Protein AF-A0A372JM91-F1 (afdb_monomer_lite)

Sequence (148 aa):
MPARRLVTALVRPPLRLDAGRVHGPGLPPPVVAAVDRLRAELAEAPFRAPTADRLGELGLTPPVLAVAERAGTILRLPGDIVLLPGADRAALRVLHDLPQPFTVGRAREALDAPRRVTIALLEHLHRQGRTERLPEGHRVPEDEQPGD

Foldseek 3Di:
DDDPDDPDDDDDDDQDDDPLDRDDPDQPPLLSQLLVVQCVVCVVQQQAFDDPVVSVVSSVDPVSVVSCVSSLQWDAFPPRGIGGRCVLVVLLVQQQPDPPFDALVVSCVSSVHDSVSSVRSQVVCVVVVQKDADPPRTIHGDDPPPDD

Radius of gyration: 17.21 Å; chains: 1; bounding box: 52×25×51 Å

Secondary structure (DSSP, 8-state):
-------SS---S--EEETTEEE-TT--HHHHHHHHHHHHHTSS-TT-PPPHHHHHHTT--HHHHHHHHHTTSSEEETTTEEE-TTHHHHHHHHHHTSPSSEEHHHHHHHTT--HHHHHHHHHHHHHTTSEEEPGGGEEEEPP-----

Organism: NCBI:txid2293572

pLDDT: mean 81.29, std 19.74, range [34.0, 95.94]

Structure (mmCIF, N/CA/C/O backbone):
data_AF-A0A372JM91-F1
#
_entry.id   AF-A0A372JM91-F1
#
loop_
_atom_site.group_PDB
_atom_site.id
_atom_site.type_symbol
_atom_site.label_atom_id
_atom_site.label_alt_id
_atom_site.label_comp_id
_atom_site.label_asym_id
_atom_site.label_entity_id
_atom_site.label_seq_id
_atom_site.pdbx_PDB_ins_code
_atom_site.Cartn_x
_atom_site.Cartn_y
_atom_site.Cartn_z
_atom_site.occupancy
_atom_site.B_iso_or_equiv
_atom_site.auth_seq_id
_atom_site.auth_comp_id
_atom_site.auth_asym_id
_atom_site.auth_atom_id
_atom_site.pdbx_PDB_model_num
ATOM 1 N N . MET A 1 1 ? 26.175 5.881 -32.209 1.00 39.34 1 MET A N 1
ATOM 2 C CA . MET A 1 1 ? 25.789 5.747 -30.785 1.00 39.34 1 MET A CA 1
ATOM 3 C C . MET A 1 1 ? 24.270 5.861 -30.685 1.00 39.34 1 MET A C 1
ATOM 5 O O . MET A 1 1 ? 23.754 6.902 -31.079 1.00 39.34 1 MET A O 1
ATOM 9 N N . PRO A 1 2 ? 23.542 4.789 -30.322 1.00 35.59 2 PRO A N 1
ATOM 10 C CA . PRO A 1 2 ? 22.119 4.660 -30.634 1.00 35.59 2 PRO A CA 1
ATOM 11 C C . PRO A 1 2 ? 21.169 5.328 -29.618 1.00 35.59 2 PRO A C 1
ATOM 13 O O . PRO A 1 2 ? 21.376 5.286 -28.411 1.00 35.59 2 PRO A O 1
ATOM 16 N N . ALA A 1 3 ? 20.125 5.936 -30.193 1.00 36.88 3 ALA A N 1
ATOM 17 C CA . ALA A 1 3 ? 18.744 6.150 -29.737 1.00 36.88 3 ALA A CA 1
ATOM 18 C C . ALA A 1 3 ? 18.440 6.574 -28.279 1.00 36.88 3 ALA A C 1
ATOM 20 O O . ALA A 1 3 ? 18.047 5.772 -27.439 1.00 36.88 3 ALA A O 1
ATOM 21 N N . ARG A 1 4 ? 18.408 7.896 -28.047 1.00 42.28 4 ARG A N 1
ATOM 22 C CA . ARG A 1 4 ? 17.677 8.569 -26.945 1.00 42.28 4 ARG A CA 1
ATOM 23 C C . ARG A 1 4 ? 16.323 9.156 -27.395 1.00 42.28 4 ARG A C 1
ATOM 25 O O . ARG A 1 4 ? 15.887 10.191 -26.902 1.00 42.28 4 ARG A O 1
ATOM 32 N N . ARG A 1 5 ? 15.654 8.537 -28.370 1.00 43.44 5 ARG A N 1
ATOM 33 C CA . ARG A 1 5 ? 14.397 9.049 -28.939 1.00 43.44 5 ARG A CA 1
ATOM 34 C C . ARG A 1 5 ? 13.297 7.999 -28.868 1.00 43.44 5 ARG A C 1
ATOM 36 O O . ARG A 1 5 ? 13.322 7.073 -29.666 1.00 43.44 5 ARG A O 1
ATOM 43 N N . LEU A 1 6 ? 12.367 8.207 -27.927 1.00 41.00 6 LEU A N 1
ATOM 44 C CA . LEU A 1 6 ? 10.901 8.042 -28.021 1.00 41.00 6 LEU A CA 1
ATOM 45 C C . LEU A 1 6 ? 10.315 7.636 -26.655 1.00 41.00 6 LEU A C 1
ATOM 47 O O . LEU A 1 6 ? 10.313 6.465 -26.300 1.00 41.00 6 LEU A O 1
ATOM 51 N N . VAL A 1 7 ? 9.765 8.603 -25.909 1.00 46.25 7 VAL A N 1
ATOM 52 C CA . VAL A 1 7 ? 8.785 8.338 -24.828 1.00 46.25 7 VAL A CA 1
ATOM 53 C C . VAL A 1 7 ? 7.587 9.287 -24.976 1.00 46.25 7 VAL A C 1
ATOM 55 O O . VAL A 1 7 ? 7.097 9.871 -24.017 1.00 46.25 7 VAL A O 1
ATOM 58 N N . THR A 1 8 ? 7.133 9.501 -26.212 1.00 39.69 8 THR A N 1
ATOM 59 C CA . THR A 1 8 ? 5.977 10.369 -26.515 1.00 39.69 8 THR A CA 1
ATOM 60 C C . THR A 1 8 ? 4.936 9.711 -27.417 1.00 39.69 8 THR A C 1
ATOM 62 O O . THR A 1 8 ? 4.133 10.394 -28.041 1.00 39.69 8 THR A O 1
ATOM 65 N N . ALA A 1 9 ? 4.880 8.381 -27.458 1.00 42.12 9 ALA A N 1
ATOM 66 C CA . ALA A 1 9 ? 3.794 7.680 -28.131 1.00 42.12 9 ALA A CA 1
ATOM 67 C C . ALA A 1 9 ? 3.584 6.302 -27.502 1.00 42.12 9 ALA A C 1
ATOM 69 O O . ALA A 1 9 ? 4.276 5.367 -27.872 1.00 42.12 9 ALA A O 1
ATOM 70 N N . LEU A 1 10 ? 2.685 6.212 -26.518 1.00 41.44 10 LEU A N 1
ATOM 71 C CA . LEU A 1 10 ? 1.734 5.110 -26.284 1.00 41.44 10 LEU A CA 1
ATOM 72 C C . LEU A 1 10 ? 1.148 5.265 -24.871 1.00 41.44 10 LEU A C 1
ATOM 74 O O . LEU A 1 10 ? 1.586 4.642 -23.913 1.00 41.44 10 LEU A O 1
ATOM 78 N N . VAL A 1 11 ? 0.127 6.108 -24.739 1.00 42.94 11 VAL A N 1
ATOM 79 C CA . VAL A 1 11 ? -0.877 5.919 -23.689 1.00 42.94 11 VAL A CA 1
ATOM 80 C C . VAL A 1 11 ? -2.223 6.061 -24.376 1.00 42.94 11 VAL A C 1
ATOM 82 O O . VAL A 1 11 ? -2.740 7.160 -24.550 1.00 42.94 11 VAL A O 1
ATOM 85 N N . ARG A 1 12 ? -2.762 4.936 -24.845 1.00 42.25 12 ARG A N 1
ATOM 86 C CA . ARG A 1 12 ? -4.202 4.796 -25.047 1.00 42.25 12 ARG A CA 1
ATOM 87 C C . ARG A 1 12 ? -4.671 3.570 -24.257 1.00 42.25 12 ARG A C 1
ATOM 89 O O . ARG A 1 12 ? -4.005 2.539 -24.342 1.00 42.25 12 ARG A O 1
ATOM 96 N N . PRO A 1 13 ? -5.761 3.681 -23.479 1.00 40.62 13 PRO A N 1
ATOM 97 C CA . PRO A 1 13 ? -6.387 2.540 -22.811 1.00 40.62 13 PRO A CA 1
ATOM 98 C C . PRO A 1 13 ? -6.909 1.495 -23.827 1.00 40.62 13 PRO A C 1
ATOM 100 O O . PRO A 1 13 ? -7.091 1.842 -24.997 1.00 40.62 13 PRO A O 1
ATOM 103 N N . PRO A 1 14 ? -7.169 0.234 -23.407 1.00 48.12 14 PRO A N 1
ATOM 104 C CA . PRO A 1 14 ? -7.380 -0.191 -22.025 1.00 48.12 14 PRO A CA 1
ATOM 105 C C . PRO A 1 14 ? -6.278 -1.110 -21.488 1.00 48.12 14 PRO A C 1
ATOM 1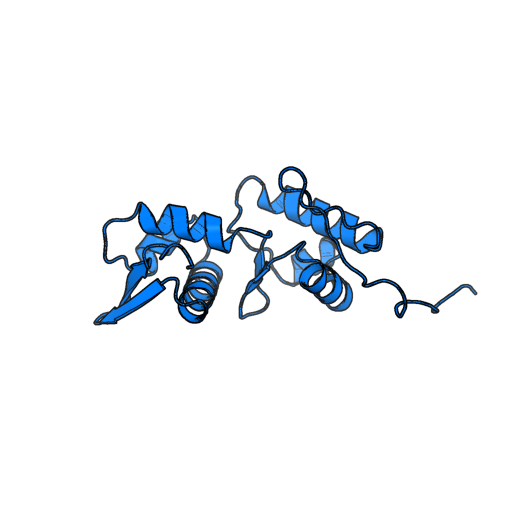07 O O . PRO A 1 14 ? -5.912 -2.123 -22.083 1.00 48.12 14 PRO A O 1
ATOM 110 N N . LEU A 1 15 ? -5.804 -0.780 -20.293 1.00 51.34 15 LEU A N 1
ATOM 111 C CA . LEU A 1 15 ? -5.103 -1.722 -19.432 1.00 51.34 15 LEU A CA 1
ATOM 112 C C . LEU A 1 15 ? -6.144 -2.757 -18.993 1.00 51.34 15 LEU A C 1
ATOM 114 O O . LEU A 1 15 ? -7.064 -2.427 -18.245 1.00 51.34 15 LEU A O 1
ATOM 118 N N . ARG A 1 16 ? -6.068 -3.982 -19.519 1.00 46.72 16 ARG A N 1
ATOM 119 C CA . ARG A 1 16 ? -6.951 -5.066 -19.080 1.00 46.72 16 ARG A CA 1
ATOM 120 C C . ARG A 1 16 ? -6.420 -5.628 -17.760 1.00 46.72 16 ARG A C 1
ATOM 122 O O . ARG A 1 16 ? -5.245 -5.967 -17.650 1.00 46.72 16 ARG A O 1
ATOM 129 N N . LEU A 1 17 ? -7.298 -5.676 -16.763 1.00 43.50 17 LEU A N 1
ATOM 130 C CA . LEU A 1 17 ? -7.087 -6.362 -15.492 1.00 43.50 17 LEU A CA 1
ATOM 131 C C . LEU A 1 17 ? -7.358 -7.852 -15.709 1.00 43.50 17 LEU A C 1
ATOM 133 O O . LEU A 1 17 ? -8.510 -8.226 -15.896 1.00 43.50 17 LEU A O 1
ATOM 137 N N . ASP A 1 18 ? -6.320 -8.684 -15.664 1.00 39.41 18 ASP A N 1
ATOM 138 C CA . ASP A 1 18 ? -6.475 -10.140 -15.609 1.00 39.41 18 ASP A CA 1
ATOM 139 C C . ASP A 1 18 ? -5.816 -10.650 -14.320 1.00 39.41 18 ASP A C 1
ATOM 141 O O . ASP A 1 18 ? -4.627 -10.434 -14.091 1.00 39.41 18 ASP A O 1
ATOM 145 N N . ALA A 1 19 ? -6.612 -11.225 -13.414 1.00 39.09 19 ALA A N 1
ATOM 146 C CA . ALA A 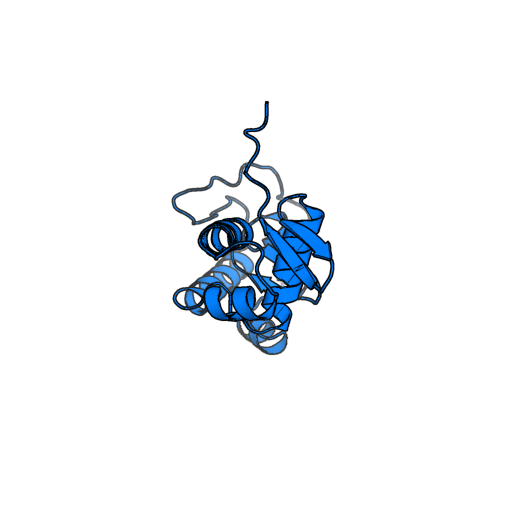1 19 ? -6.163 -11.906 -12.189 1.00 39.09 19 ALA A CA 1
ATOM 147 C C . ALA A 1 19 ? -5.134 -11.153 -11.296 1.00 39.09 19 ALA A C 1
ATOM 149 O O . ALA A 1 19 ? -4.226 -11.758 -10.727 1.00 39.09 19 ALA A O 1
ATOM 150 N N . GLY A 1 20 ? -5.238 -9.822 -11.160 1.00 47.50 20 GLY A N 1
ATOM 151 C CA . GLY A 1 20 ? -4.290 -9.016 -10.363 1.00 47.50 20 GLY A CA 1
ATOM 152 C C . GLY A 1 20 ? -2.956 -8.714 -11.069 1.00 47.50 20 GLY A C 1
ATOM 153 O O . GLY A 1 20 ? -2.037 -8.142 -10.470 1.00 47.50 20 GLY A O 1
ATOM 154 N N . ARG A 1 21 ? -2.860 -9.061 -12.355 1.00 44.66 21 ARG A N 1
ATOM 155 C CA . ARG A 1 21 ? -1.760 -8.782 -13.276 1.00 44.66 21 ARG A CA 1
ATOM 156 C C . ARG A 1 21 ? -2.207 -7.681 -14.238 1.00 44.66 21 ARG A C 1
ATOM 158 O O . ARG A 1 21 ? -2.992 -7.906 -15.154 1.00 44.66 21 ARG A O 1
ATOM 165 N N . VAL A 1 22 ? -1.718 -6.462 -14.027 1.00 49.47 22 VAL A N 1
ATOM 166 C CA . VAL A 1 22 ? -1.899 -5.385 -15.007 1.00 49.47 22 VAL A CA 1
ATOM 167 C C . VAL A 1 22 ? -0.827 -5.568 -16.081 1.00 49.47 22 VAL A C 1
ATOM 169 O O . VAL A 1 22 ? 0.299 -5.105 -15.928 1.00 49.47 22 VAL A O 1
ATOM 172 N N . HIS A 1 23 ? -1.172 -6.279 -17.154 1.00 50.12 23 HIS A N 1
ATOM 173 C CA . HIS A 1 23 ? -0.392 -6.298 -18.393 1.00 50.12 23 HIS A CA 1
ATOM 174 C C . HIS A 1 23 ? -1.079 -5.375 -19.386 1.00 50.12 23 HIS A C 1
ATOM 176 O O . HIS A 1 23 ? -1.999 -5.753 -20.106 1.00 50.12 23 HIS A O 1
ATOM 182 N N . GLY A 1 24 ? -0.656 -4.117 -19.383 1.00 47.94 24 GLY A N 1
ATOM 183 C CA . GLY A 1 24 ? -1.037 -3.183 -20.425 1.00 47.94 24 GLY A CA 1
ATOM 184 C C . GLY A 1 24 ? -0.287 -3.486 -21.717 1.00 47.94 24 GLY A C 1
ATOM 185 O O . GLY A 1 24 ? 0.947 -3.452 -21.681 1.00 47.94 24 GLY A O 1
ATOM 186 N N . PRO A 1 25 ? -0.957 -3.707 -22.861 1.00 47.97 25 PRO A N 1
ATOM 187 C CA . PRO A 1 25 ? -0.281 -3.623 -24.149 1.00 47.97 25 PRO A CA 1
ATOM 188 C C . PRO A 1 25 ? 0.241 -2.185 -24.313 1.00 47.97 25 PRO A C 1
ATOM 190 O O . PRO A 1 25 ? -0.524 -1.267 -24.592 1.00 47.97 25 PRO A O 1
ATOM 193 N N . GLY A 1 26 ? 1.534 -1.967 -24.051 1.00 68.38 26 GLY A N 1
ATOM 194 C CA . GLY A 1 26 ? 2.176 -0.651 -24.155 1.00 68.38 26 GLY A CA 1
ATOM 195 C C . GLY A 1 26 ? 3.093 -0.250 -22.999 1.00 68.38 26 GLY A C 1
ATOM 196 O O . GLY A 1 26 ? 3.748 0.786 -23.104 1.00 68.38 26 GLY A O 1
ATOM 197 N N . LEU A 1 27 ? 3.188 -1.032 -21.915 1.00 76.19 27 LEU A N 1
ATOM 198 C CA . LEU A 1 27 ? 4.141 -0.706 -20.852 1.00 76.19 27 LEU A CA 1
ATOM 199 C C . LEU A 1 27 ? 5.576 -1.066 -21.287 1.00 76.19 27 LEU A C 1
ATOM 201 O O . LEU A 1 27 ? 5.802 -2.188 -21.748 1.00 76.19 27 LEU A O 1
ATOM 205 N N . PRO A 1 28 ? 6.565 -0.162 -21.144 1.00 84.62 28 PRO A N 1
ATOM 206 C CA . PRO A 1 28 ? 7.944 -0.477 -21.499 1.00 84.62 28 PRO A CA 1
ATOM 207 C C . PRO A 1 28 ? 8.464 -1.694 -20.710 1.00 84.62 28 PRO A C 1
ATOM 209 O O . PRO A 1 28 ? 8.254 -1.743 -19.494 1.00 84.62 28 PRO A O 1
ATOM 212 N N . PRO A 1 29 ? 9.208 -2.631 -21.334 1.00 86.31 29 PRO A N 1
ATOM 213 C CA . PRO A 1 29 ? 9.743 -3.811 -20.647 1.00 86.31 29 PRO A CA 1
ATOM 214 C C . PRO A 1 29 ? 10.502 -3.520 -19.336 1.00 86.31 29 PRO A C 1
ATOM 216 O O . PRO A 1 29 ? 10.325 -4.275 -18.379 1.00 86.31 29 PRO A O 1
ATOM 219 N N . PRO A 1 30 ? 11.283 -2.421 -19.212 1.00 84.69 30 PRO A N 1
ATOM 220 C CA . PRO A 1 30 ? 11.924 -2.068 -17.944 1.00 84.69 30 PRO A CA 1
ATOM 221 C C . PRO A 1 30 ? 10.934 -1.780 -16.810 1.00 84.69 30 PRO A C 1
ATOM 223 O O . PRO A 1 30 ? 11.207 -2.120 -15.663 1.00 84.69 30 PRO A O 1
ATOM 226 N N . VAL A 1 31 ? 9.781 -1.180 -17.127 1.00 89.00 31 VAL A N 1
ATOM 227 C CA . VAL A 1 31 ? 8.732 -0.878 -16.145 1.00 89.00 31 VAL A CA 1
ATOM 228 C C . VAL A 1 31 ? 8.065 -2.174 -15.693 1.00 89.00 31 VAL A C 1
ATOM 230 O O . VAL A 1 31 ? 7.924 -2.386 -14.493 1.00 89.00 31 VAL A O 1
ATOM 233 N N . VAL A 1 32 ? 7.727 -3.066 -16.633 1.00 89.44 32 VAL A N 1
ATOM 234 C CA . VAL A 1 32 ? 7.148 -4.386 -16.320 1.00 89.44 32 VAL A CA 1
ATOM 235 C C . VAL A 1 32 ? 8.076 -5.163 -15.387 1.00 89.44 3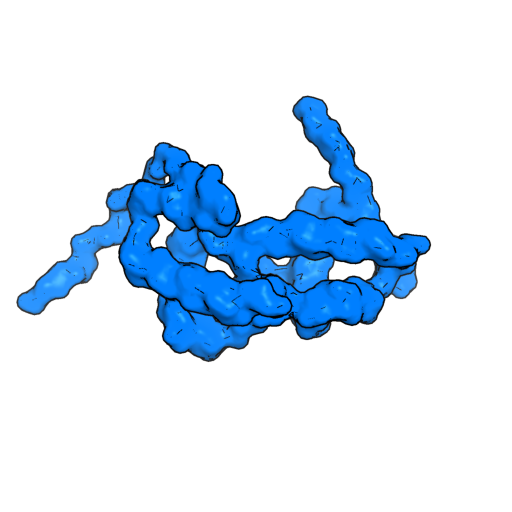2 VAL A C 1
ATOM 237 O O . VAL A 1 32 ? 7.653 -5.593 -14.319 1.00 89.44 32 VAL A O 1
ATOM 240 N N . ALA A 1 33 ? 9.363 -5.254 -15.733 1.00 90.31 33 ALA A N 1
ATOM 241 C CA . ALA A 1 33 ? 10.341 -5.967 -14.920 1.00 90.31 33 ALA A CA 1
ATOM 242 C C . ALA A 1 33 ? 10.503 -5.358 -13.516 1.00 90.31 33 ALA A C 1
ATOM 244 O O . ALA A 1 33 ? 10.630 -6.092 -12.540 1.00 90.31 33 ALA A O 1
ATOM 245 N N . ALA A 1 34 ? 10.500 -4.028 -13.391 1.00 92.31 34 ALA A N 1
ATOM 246 C CA . ALA A 1 34 ? 10.610 -3.360 -12.095 1.00 92.31 34 ALA A CA 1
ATOM 247 C C . ALA A 1 34 ? 9.374 -3.607 -11.208 1.00 92.31 34 ALA A C 1
ATOM 249 O O . ALA A 1 34 ? 9.511 -3.920 -10.025 1.00 92.31 34 ALA A O 1
ATOM 250 N N . VAL A 1 35 ? 8.173 -3.537 -11.789 1.00 92.31 35 VAL A N 1
ATOM 251 C CA . VAL A 1 35 ? 6.913 -3.831 -11.089 1.00 92.31 35 VAL A CA 1
ATOM 252 C C . VAL A 1 35 ? 6.824 -5.305 -10.688 1.00 92.31 35 VAL A C 1
ATOM 254 O O . VAL A 1 35 ? 6.379 -5.603 -9.582 1.00 92.31 35 VAL A O 1
ATOM 257 N N . ASP A 1 36 ? 7.274 -6.231 -11.535 1.00 92.88 36 ASP A N 1
ATOM 258 C CA . ASP A 1 36 ? 7.277 -7.661 -11.209 1.00 92.88 36 ASP A CA 1
ATOM 259 C C . ASP A 1 36 ? 8.207 -7.979 -10.029 1.00 92.88 36 ASP A C 1
ATOM 261 O O . ASP A 1 36 ? 7.842 -8.765 -9.154 1.00 92.88 36 ASP A O 1
ATOM 265 N N . ARG A 1 37 ? 9.372 -7.322 -9.939 1.00 94.62 37 ARG A N 1
ATOM 266 C CA . ARG A 1 37 ? 10.254 -7.461 -8.768 1.00 94.62 37 ARG A CA 1
ATOM 267 C C . ARG A 1 37 ? 9.626 -6.880 -7.504 1.00 94.62 37 ARG A C 1
ATOM 269 O O . ARG A 1 37 ? 9.669 -7.529 -6.465 1.00 94.62 37 ARG A O 1
ATOM 276 N N . LEU A 1 38 ? 8.999 -5.704 -7.594 1.00 94.44 38 LEU A N 1
ATOM 277 C CA . LEU A 1 38 ? 8.254 -5.123 -6.473 1.00 94.44 38 LEU A CA 1
ATOM 278 C C . LEU A 1 38 ? 7.136 -6.056 -5.998 1.00 94.44 38 LEU A C 1
ATOM 280 O O . LEU A 1 38 ? 6.936 -6.221 -4.799 1.00 94.44 38 LEU A O 1
ATOM 284 N N . ARG A 1 39 ? 6.419 -6.688 -6.932 1.00 94.19 39 ARG A N 1
ATOM 285 C CA . ARG A 1 39 ? 5.371 -7.660 -6.616 1.00 94.19 39 ARG A CA 1
ATOM 286 C C . ARG A 1 39 ? 5.916 -8.870 -5.876 1.00 94.19 39 ARG A C 1
ATOM 288 O O . ARG A 1 39 ? 5.287 -9.297 -4.918 1.00 94.19 39 ARG A O 1
ATOM 295 N N . ALA A 1 40 ? 7.051 -9.407 -6.315 1.00 93.12 40 ALA A N 1
ATOM 296 C CA . ALA A 1 40 ? 7.703 -10.510 -5.622 1.00 93.12 40 ALA A CA 1
ATOM 297 C C . ALA A 1 40 ? 8.131 -10.108 -4.200 1.00 93.12 40 ALA A C 1
ATOM 299 O O . ALA A 1 40 ? 7.929 -10.875 -3.267 1.00 93.12 40 ALA A O 1
ATOM 300 N N . GLU A 1 41 ? 8.659 -8.893 -4.021 1.00 93.50 41 GLU A N 1
ATOM 301 C CA . GLU A 1 41 ? 9.088 -8.388 -2.709 1.00 93.50 41 GLU A CA 1
ATOM 302 C C . GLU A 1 41 ? 7.911 -8.151 -1.747 1.00 93.50 41 GLU A C 1
ATOM 304 O O . GLU A 1 41 ? 8.017 -8.427 -0.555 1.00 93.50 41 GLU A O 1
ATOM 309 N N . LEU A 1 42 ? 6.768 -7.693 -2.264 1.00 93.81 42 LEU A N 1
ATOM 310 C CA . LEU A 1 42 ? 5.560 -7.411 -1.482 1.00 93.81 42 LEU A CA 1
ATOM 311 C C . LEU A 1 42 ? 4.564 -8.582 -1.417 1.00 93.81 42 LEU A C 1
ATOM 313 O O . LEU A 1 42 ? 3.464 -8.398 -0.899 1.00 93.81 42 LEU A O 1
ATOM 317 N N . ALA A 1 43 ? 4.914 -9.766 -1.929 1.00 91.19 43 ALA A N 1
ATOM 318 C CA . ALA A 1 43 ? 4.002 -10.912 -1.983 1.00 91.19 43 ALA A CA 1
ATOM 319 C C . ALA A 1 43 ? 3.565 -11.375 -0.583 1.00 91.19 43 ALA A C 1
ATOM 321 O O . ALA A 1 43 ? 2.374 -11.540 -0.335 1.00 91.19 43 ALA A O 1
ATOM 322 N N . GLU A 1 44 ? 4.526 -11.513 0.333 1.00 89.19 44 GLU A N 1
ATOM 323 C CA . GLU A 1 44 ? 4.286 -11.976 1.708 1.00 89.19 44 GLU A CA 1
ATOM 324 C C . GLU A 1 44 ? 3.897 -10.837 2.659 1.00 89.19 44 GLU A C 1
ATOM 326 O O . GLU A 1 44 ? 3.230 -11.055 3.666 1.00 89.19 44 GLU A O 1
ATOM 331 N N . ALA A 1 45 ? 4.303 -9.603 2.346 1.00 91.75 45 ALA A N 1
ATOM 332 C CA . ALA A 1 45 ? 4.047 -8.439 3.188 1.00 91.75 45 ALA A CA 1
ATOM 333 C C . ALA A 1 45 ? 3.561 -7.231 2.365 1.00 91.75 45 ALA A C 1
ATOM 335 O O . ALA A 1 45 ? 4.311 -6.266 2.175 1.00 91.75 45 ALA A O 1
ATOM 336 N N . PRO A 1 46 ? 2.290 -7.234 1.910 1.00 93.00 46 PRO A N 1
ATOM 337 C CA . PRO A 1 46 ? 1.747 -6.233 0.986 1.00 93.00 46 PRO A CA 1
ATOM 338 C C . PRO A 1 46 ? 1.836 -4.781 1.458 1.00 93.00 46 PRO A C 1
ATOM 340 O O . PRO A 1 46 ? 1.804 -3.870 0.634 1.00 93.00 46 PRO A O 1
ATOM 343 N N . PHE A 1 47 ? 1.940 -4.553 2.771 1.00 95.25 47 PHE A N 1
ATOM 344 C CA . PHE A 1 47 ? 1.990 -3.224 3.384 1.00 95.25 47 PHE A CA 1
ATOM 345 C C . PHE A 1 47 ? 3.396 -2.805 3.842 1.00 95.25 47 PHE A C 1
ATOM 347 O O . PHE A 1 47 ? 3.576 -1.711 4.386 1.00 95.25 47 PHE A O 1
ATOM 354 N N . ARG A 1 48 ? 4.425 -3.627 3.605 1.00 94.12 48 ARG A N 1
ATOM 355 C CA . ARG A 1 48 ? 5.821 -3.299 3.932 1.00 94.12 48 ARG A CA 1
ATOM 356 C C . ARG A 1 48 ? 6.519 -2.604 2.765 1.00 94.12 48 ARG A C 1
ATOM 358 O O . ARG A 1 48 ? 7.449 -3.137 2.176 1.00 94.12 48 ARG A O 1
ATOM 365 N N . ALA A 1 49 ? 6.072 -1.384 2.458 1.00 94.12 49 ALA A N 1
ATOM 366 C CA . ALA A 1 49 ? 6.613 -0.583 1.357 1.00 94.12 49 ALA A CA 1
ATOM 367 C C . ALA A 1 49 ? 8.158 -0.482 1.392 1.00 94.12 49 ALA A C 1
ATOM 369 O O . ALA A 1 49 ? 8.700 -0.077 2.439 1.00 94.12 49 ALA A O 1
ATOM 370 N N . PRO A 1 50 ? 8.858 -0.761 0.271 1.00 94.06 50 PRO A N 1
ATOM 371 C CA . PRO A 1 50 ? 10.313 -0.652 0.199 1.00 94.06 50 PRO A CA 1
ATOM 372 C C . PRO A 1 50 ? 10.808 0.778 0.450 1.00 94.06 50 PRO A C 1
ATOM 374 O O . PRO A 1 50 ? 10.064 1.753 0.322 1.00 94.06 50 PRO A O 1
ATOM 377 N N . THR A 1 51 ? 12.078 0.917 0.831 1.00 92.25 51 THR A N 1
ATOM 378 C CA . THR A 1 51 ? 12.740 2.227 0.952 1.00 92.25 51 THR A CA 1
ATOM 379 C C . THR A 1 51 ? 13.033 2.828 -0.424 1.00 92.25 51 THR A C 1
ATOM 381 O O . THR A 1 51 ? 13.050 2.115 -1.424 1.00 92.25 51 THR A O 1
ATOM 384 N N . ALA A 1 52 ? 13.310 4.134 -0.488 1.00 90.12 52 ALA A N 1
ATOM 385 C CA . ALA A 1 52 ? 13.657 4.805 -1.744 1.00 90.12 52 ALA A CA 1
ATOM 386 C C . ALA A 1 52 ? 14.886 4.179 -2.430 1.00 90.12 52 ALA A C 1
ATOM 388 O O . ALA A 1 52 ? 14.847 3.916 -3.632 1.00 90.12 52 ALA A O 1
ATOM 389 N N . ASP A 1 53 ? 15.933 3.862 -1.661 1.00 92.00 53 ASP A N 1
ATOM 390 C CA . ASP A 1 53 ? 17.130 3.187 -2.180 1.00 92.00 53 ASP A CA 1
ATOM 391 C C . ASP A 1 53 ? 16.778 1.819 -2.769 1.00 92.00 53 ASP A C 1
ATOM 393 O O . ASP A 1 53 ? 17.169 1.491 -3.891 1.00 92.00 53 ASP A O 1
ATOM 397 N N . ARG A 1 54 ? 15.933 1.059 -2.060 1.00 94.38 54 ARG A N 1
ATOM 398 C CA . ARG A 1 54 ? 15.482 -0.255 -2.510 1.00 94.38 54 ARG A CA 1
ATOM 399 C C . ARG A 1 54 ? 14.632 -0.171 -3.777 1.00 94.38 54 ARG A C 1
ATOM 401 O O . ARG A 1 54 ? 14.800 -0.985 -4.678 1.00 94.38 54 ARG A O 1
ATOM 408 N N . LEU A 1 55 ? 13.768 0.837 -3.904 1.00 93.75 55 LEU A N 1
ATOM 409 C CA . LEU A 1 55 ? 13.047 1.105 -5.154 1.00 93.75 55 LEU A CA 1
ATOM 410 C C . LEU A 1 55 ? 14.028 1.360 -6.311 1.00 93.75 55 LEU A C 1
ATOM 412 O O . LEU A 1 55 ? 13.834 0.826 -7.405 1.00 93.75 55 LEU A O 1
ATOM 416 N N . GLY A 1 56 ? 15.113 2.098 -6.064 1.00 91.69 56 GLY A N 1
ATOM 417 C CA . GLY A 1 56 ? 16.201 2.290 -7.023 1.00 91.69 56 GLY A CA 1
ATOM 418 C C . GLY A 1 56 ? 16.832 0.971 -7.482 1.00 91.69 56 GLY A C 1
ATOM 419 O O . GLY A 1 56 ? 16.946 0.737 -8.686 1.00 91.69 56 GLY A O 1
ATOM 420 N N . GLU A 1 57 ? 17.159 0.079 -6.545 1.00 94.38 57 GLU A N 1
ATOM 421 C CA . GLU A 1 57 ? 17.706 -1.260 -6.827 1.00 94.38 57 GLU A CA 1
ATOM 422 C C . GLU A 1 57 ? 16.745 -2.141 -7.642 1.00 94.38 57 GLU A C 1
ATOM 424 O O . GLU A 1 57 ? 17.172 -2.911 -8.504 1.00 94.38 57 GLU A O 1
ATOM 429 N N . LEU A 1 58 ? 15.434 -2.002 -7.420 1.00 92.81 58 LEU A N 1
ATOM 430 C CA . LEU A 1 58 ? 14.398 -2.704 -8.187 1.00 92.81 58 LEU A CA 1
ATOM 431 C C . LEU A 1 58 ? 14.217 -2.140 -9.611 1.00 92.81 58 LEU A C 1
ATOM 433 O O . LEU A 1 58 ? 13.538 -2.757 -10.440 1.00 92.81 58 LEU A O 1
ATOM 437 N N . GLY A 1 59 ? 14.832 -0.993 -9.915 1.00 92.56 59 GLY A N 1
ATOM 438 C CA . GLY A 1 59 ? 14.688 -0.263 -11.176 1.00 92.56 59 GLY A CA 1
ATOM 439 C C . GLY A 1 59 ? 13.512 0.719 -11.195 1.00 92.56 59 GLY A C 1
ATOM 440 O O . GLY A 1 59 ? 13.218 1.309 -12.238 1.00 92.56 59 GLY A O 1
ATOM 441 N N . LEU A 1 60 ? 12.851 0.934 -10.055 1.00 92.12 60 LEU A N 1
ATOM 442 C CA . LEU A 1 60 ? 11.755 1.888 -9.872 1.00 92.12 60 LEU A CA 1
ATOM 443 C C . LEU A 1 60 ? 12.297 3.305 -9.649 1.00 92.12 60 LEU A C 1
ATOM 445 O O . LEU A 1 60 ? 12.131 3.924 -8.603 1.00 92.12 60 LEU A O 1
ATOM 449 N N . THR A 1 61 ? 12.953 3.830 -10.679 1.00 91.94 61 THR A N 1
ATOM 450 C CA . THR A 1 61 ? 13.398 5.230 -10.730 1.00 91.94 61 THR A CA 1
ATOM 451 C C . THR A 1 61 ? 12.206 6.193 -10.876 1.00 91.94 61 THR A C 1
ATOM 453 O O . THR A 1 61 ? 11.142 5.771 -11.335 1.00 91.94 61 THR A O 1
ATOM 456 N N . PRO A 1 62 ? 12.348 7.502 -10.578 1.00 91.00 62 PRO A N 1
ATOM 457 C CA . PRO A 1 62 ? 11.256 8.474 -10.715 1.00 91.00 62 PRO A CA 1
ATOM 458 C C . PRO A 1 62 ? 10.479 8.444 -12.051 1.00 91.00 62 PRO A C 1
ATOM 460 O O . PRO A 1 62 ? 9.247 8.443 -12.009 1.00 91.00 62 PRO A O 1
ATOM 463 N N . PRO A 1 63 ? 11.116 8.363 -13.243 1.00 89.75 63 PRO A N 1
ATOM 464 C CA . PRO A 1 63 ? 10.368 8.257 -14.498 1.00 89.75 63 PRO A CA 1
ATOM 465 C C . PRO A 1 63 ? 9.629 6.919 -14.638 1.00 89.75 63 PRO A C 1
ATOM 467 O O . PRO A 1 63 ? 8.523 6.887 -15.173 1.00 89.75 63 PRO A O 1
ATOM 470 N N . VAL A 1 64 ? 10.205 5.822 -14.137 1.00 91.94 64 VAL A N 1
ATOM 471 C CA . VAL A 1 64 ? 9.568 4.495 -14.147 1.00 91.94 64 VAL A CA 1
ATOM 472 C C . VAL A 1 64 ? 8.353 4.482 -13.222 1.00 91.94 64 VAL A C 1
ATOM 474 O O . VAL A 1 64 ? 7.292 4.017 -13.632 1.00 91.94 64 VAL A O 1
ATOM 477 N N . LEU A 1 65 ? 8.474 5.056 -12.021 1.00 92.38 65 LEU A N 1
ATOM 478 C CA . LEU A 1 65 ? 7.374 5.213 -11.069 1.00 92.38 65 LEU A CA 1
ATOM 479 C C . LEU A 1 65 ? 6.219 6.014 -11.672 1.00 92.38 65 LEU A C 1
ATOM 481 O O . LEU A 1 65 ? 5.075 5.588 -11.568 1.00 92.38 65 LEU A O 1
ATOM 485 N N . ALA A 1 66 ? 6.503 7.123 -12.359 1.00 90.50 66 ALA A N 1
ATOM 486 C CA . ALA A 1 66 ? 5.466 7.928 -13.003 1.00 90.50 66 ALA A CA 1
ATOM 487 C C . ALA A 1 66 ? 4.716 7.154 -14.104 1.00 90.50 66 ALA A C 1
ATOM 489 O O . ALA A 1 66 ? 3.500 7.286 -14.241 1.00 90.50 66 ALA A O 1
ATOM 490 N N . VAL A 1 67 ? 5.423 6.337 -14.893 1.00 90.94 67 VAL A N 1
ATOM 491 C CA . VAL A 1 67 ? 4.799 5.493 -15.925 1.00 90.94 67 VAL A CA 1
ATOM 492 C C . VAL A 1 67 ? 3.974 4.373 -15.288 1.00 90.94 67 VAL A C 1
ATOM 494 O O . VAL A 1 67 ? 2.841 4.151 -15.705 1.00 90.94 67 VAL A O 1
ATOM 497 N N . ALA A 1 68 ? 4.505 3.711 -14.260 1.00 90.56 68 ALA A N 1
ATOM 498 C CA . ALA A 1 68 ? 3.817 2.649 -13.530 1.00 90.56 68 ALA A CA 1
ATOM 499 C C . ALA A 1 68 ? 2.552 3.157 -12.809 1.00 90.56 68 ALA A C 1
ATOM 501 O O . ALA A 1 68 ? 1.512 2.503 -12.836 1.00 90.56 68 ALA A O 1
ATOM 502 N N . GLU A 1 69 ? 2.618 4.340 -12.195 1.00 90.81 69 GLU A N 1
ATOM 503 C CA . GLU A 1 69 ? 1.484 4.996 -11.535 1.00 90.81 69 GLU A CA 1
ATOM 504 C C . GLU A 1 69 ? 0.385 5.342 -12.543 1.00 90.81 69 GLU A C 1
ATOM 506 O O . GLU A 1 69 ? -0.770 4.972 -12.350 1.00 90.81 69 GLU A O 1
ATOM 511 N N . ARG A 1 70 ? 0.744 5.979 -13.668 1.00 87.56 70 ARG A N 1
ATOM 512 C CA . ARG A 1 70 ? -0.208 6.285 -14.752 1.00 87.56 70 ARG A CA 1
ATOM 513 C C . ARG A 1 70 ? -0.821 5.028 -15.360 1.00 87.56 70 ARG A C 1
ATOM 515 O O . ARG A 1 70 ? -1.954 5.066 -15.828 1.00 87.56 70 ARG A O 1
ATOM 522 N N . ALA A 1 71 ? -0.072 3.929 -15.361 1.00 86.81 71 ALA A N 1
ATOM 523 C CA . ALA A 1 71 ? -0.543 2.628 -15.805 1.00 86.81 71 ALA A CA 1
ATOM 524 C C . ALA A 1 71 ? -1.352 1.869 -14.736 1.00 86.81 71 ALA A C 1
ATOM 526 O O . ALA A 1 71 ? -1.769 0.744 -14.989 1.00 86.81 71 ALA A O 1
ATOM 527 N N . GLY A 1 72 ? -1.546 2.423 -13.534 1.00 88.00 72 GLY A N 1
ATOM 528 C CA . GLY A 1 72 ? -2.260 1.753 -12.445 1.00 88.00 72 GLY A CA 1
ATOM 529 C C . GLY A 1 72 ? -1.609 0.443 -11.986 1.00 88.00 72 GLY A C 1
ATOM 530 O O . GLY A 1 72 ? -2.272 -0.400 -11.386 1.00 88.00 72 GLY A O 1
ATOM 531 N N . THR A 1 73 ? -0.322 0.236 -12.282 1.00 90.19 73 THR A N 1
ATOM 532 C CA . THR A 1 73 ? 0.417 -0.987 -11.921 1.00 90.19 73 THR A CA 1
ATOM 533 C C . THR A 1 73 ? 1.037 -0.910 -10.525 1.00 90.19 73 THR A C 1
ATOM 535 O O . THR A 1 73 ? 1.557 -1.911 -10.041 1.00 90.19 73 THR A O 1
ATOM 538 N N . ILE A 1 74 ? 1.005 0.270 -9.897 1.00 93.81 74 ILE A N 1
ATOM 539 C CA . ILE A 1 74 ? 1.431 0.558 -8.521 1.00 93.81 74 ILE A CA 1
ATOM 540 C C . ILE A 1 74 ? 0.459 1.560 -7.887 1.00 93.81 74 ILE A C 1
ATOM 542 O O . ILE A 1 74 ? -0.242 2.283 -8.595 1.00 93.81 74 ILE A O 1
ATOM 546 N N . LEU A 1 75 ? 0.467 1.640 -6.560 1.00 93.69 75 LEU A N 1
ATOM 547 C CA . LEU A 1 75 ? -0.199 2.676 -5.778 1.00 93.69 75 LEU A CA 1
ATOM 548 C C . LEU A 1 75 ? 0.859 3.556 -5.108 1.00 93.69 75 LEU A C 1
ATOM 550 O O . LEU A 1 75 ? 1.707 3.047 -4.375 1.00 93.69 75 LEU A O 1
ATOM 554 N N . ARG A 1 76 ? 0.797 4.873 -5.327 1.00 93.81 76 ARG A N 1
ATOM 555 C CA . ARG A 1 76 ? 1.647 5.843 -4.625 1.00 93.81 76 ARG A CA 1
ATOM 556 C C . ARG A 1 76 ? 0.864 6.537 -3.521 1.00 93.81 76 ARG A C 1
ATOM 558 O O . ARG A 1 76 ? -0.193 7.122 -3.749 1.00 93.81 76 ARG A O 1
ATOM 565 N N . LEU A 1 77 ? 1.406 6.462 -2.317 1.00 93.31 77 LEU A N 1
ATOM 566 C CA . LEU A 1 77 ? 0.900 7.126 -1.126 1.00 93.31 77 LEU A CA 1
ATOM 567 C C . LEU A 1 77 ? 1.761 8.366 -0.817 1.00 93.31 77 LEU A C 1
ATOM 569 O O . LEU A 1 77 ? 2.871 8.493 -1.345 1.00 93.31 77 LEU A O 1
ATOM 573 N N . PRO A 1 78 ? 1.278 9.295 0.030 1.00 87.69 78 PRO A N 1
ATOM 574 C CA . PRO A 1 78 ? 2.092 10.412 0.509 1.00 87.69 78 PRO A CA 1
ATOM 575 C C . PRO A 1 78 ? 3.443 9.953 1.083 1.00 87.69 78 PRO A C 1
ATOM 577 O O . PRO A 1 78 ? 3.532 8.883 1.682 1.00 87.69 78 PRO A O 1
ATOM 580 N N . GLY A 1 79 ? 4.486 10.774 0.920 1.00 85.38 79 GLY A N 1
ATOM 581 C CA . GLY A 1 79 ? 5.829 10.477 1.440 1.00 85.38 79 GLY A CA 1
ATOM 582 C C . GLY A 1 79 ? 6.615 9.436 0.633 1.00 85.38 79 GLY A C 1
ATOM 583 O O . GLY A 1 79 ? 7.367 8.667 1.225 1.00 85.38 79 GLY A O 1
ATOM 584 N N . ASP A 1 80 ? 6.410 9.387 -0.689 1.00 87.25 80 ASP A N 1
ATOM 585 C CA . ASP A 1 80 ? 7.097 8.483 -1.634 1.00 87.25 80 ASP A CA 1
ATOM 586 C C . ASP A 1 80 ? 6.971 6.990 -1.303 1.00 87.25 80 ASP A C 1
ATOM 588 O O . ASP A 1 80 ? 7.809 6.160 -1.653 1.00 87.25 80 ASP A O 1
ATOM 592 N N . ILE A 1 81 ? 5.868 6.633 -0.651 1.00 94.75 81 ILE A N 1
ATOM 593 C CA . ILE A 1 81 ? 5.535 5.254 -0.324 1.00 94.75 81 ILE A CA 1
ATOM 594 C C . ILE A 1 81 ? 4.876 4.603 -1.541 1.00 94.75 81 ILE A C 1
ATOM 596 O O . ILE A 1 81 ? 3.876 5.099 -2.063 1.00 94.75 81 ILE A O 1
ATOM 600 N N . VAL A 1 82 ? 5.424 3.467 -1.974 1.00 95.81 82 VAL A N 1
ATOM 601 C CA . VAL A 1 82 ? 4.947 2.709 -3.136 1.00 95.81 82 VAL A CA 1
ATOM 602 C C . VAL A 1 82 ? 4.461 1.336 -2.686 1.00 95.81 82 VAL A C 1
ATOM 604 O O . VAL A 1 82 ? 5.204 0.590 -2.052 1.00 95.81 82 VAL A O 1
ATOM 607 N N . LEU A 1 83 ? 3.217 1.010 -3.034 1.00 95.94 83 LEU A N 1
ATOM 608 C CA . LEU A 1 83 ? 2.572 -0.280 -2.794 1.00 95.94 83 LEU A CA 1
ATOM 609 C C . LEU A 1 83 ? 2.050 -0.877 -4.107 1.00 95.94 83 LEU A C 1
ATOM 611 O O . LEU A 1 83 ? 2.066 -0.239 -5.163 1.00 95.94 83 LEU A O 1
ATOM 615 N N . LEU A 1 84 ? 1.559 -2.112 -4.037 1.00 94.31 84 LEU A N 1
ATOM 616 C CA . LEU A 1 84 ? 0.854 -2.748 -5.146 1.00 94.31 84 LEU A CA 1
ATOM 617 C C . LEU A 1 84 ? -0.561 -2.167 -5.323 1.00 94.31 84 LEU A C 1
ATOM 619 O O . LEU A 1 84 ? -1.172 -1.699 -4.356 1.00 94.31 84 LEU A O 1
ATOM 623 N N . PRO A 1 85 ? -1.109 -2.197 -6.550 1.00 91.38 85 PRO A N 1
ATOM 624 C CA . PRO A 1 85 ? -2.472 -1.754 -6.798 1.00 91.38 85 PRO A CA 1
ATOM 625 C C . PRO A 1 85 ? -3.455 -2.626 -6.010 1.00 91.38 85 PRO A C 1
ATOM 627 O O . PRO A 1 85 ? -3.287 -3.841 -5.914 1.00 91.38 85 PRO A O 1
ATOM 630 N N . GLY A 1 86 ? -4.482 -1.999 -5.436 1.00 89.25 86 GLY A N 1
ATOM 631 C CA . GLY A 1 86 ? -5.457 -2.670 -4.574 1.00 89.25 86 GLY A CA 1
ATOM 632 C C . GLY A 1 86 ? -5.040 -2.793 -3.105 1.00 89.25 86 GLY A C 1
ATOM 633 O O . GLY A 1 86 ? -5.826 -3.315 -2.314 1.00 89.25 86 GLY A O 1
ATOM 634 N N . ALA A 1 87 ? -3.853 -2.307 -2.714 1.00 92.69 87 ALA A N 1
ATOM 635 C CA . ALA A 1 87 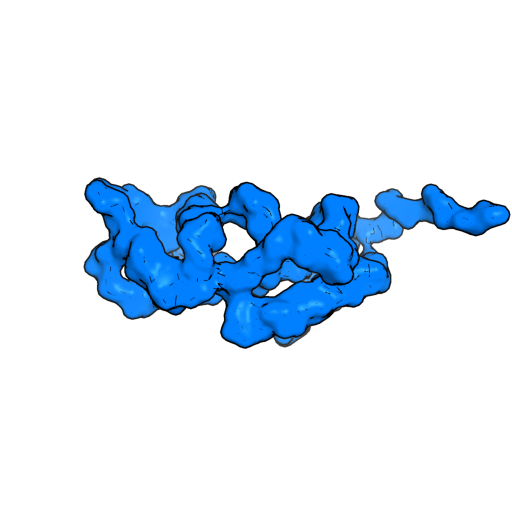? -3.450 -2.249 -1.308 1.00 92.69 87 ALA A CA 1
ATOM 636 C C . ALA A 1 87 ? -4.397 -1.377 -0.460 1.00 92.69 87 ALA A C 1
ATOM 638 O O . ALA A 1 87 ? -4.649 -1.695 0.694 1.00 92.69 87 ALA A O 1
ATOM 639 N N . ASP A 1 88 ? -4.989 -0.332 -1.036 1.00 91.38 88 ASP A N 1
ATOM 640 C CA . ASP A 1 88 ? -6.051 0.472 -0.422 1.00 91.38 88 ASP A CA 1
ATOM 641 C C . ASP A 1 88 ? -7.278 -0.379 -0.050 1.00 91.38 88 ASP A C 1
ATOM 643 O O . ASP A 1 88 ? -7.721 -0.372 1.097 1.00 91.38 88 ASP A O 1
ATOM 647 N N . ARG A 1 89 ? -7.786 -1.179 -0.996 1.00 91.62 89 ARG A N 1
ATOM 648 C CA . ARG A 1 89 ? -8.943 -2.064 -0.782 1.00 91.62 89 ARG A CA 1
ATOM 649 C C . ARG A 1 89 ? -8.617 -3.204 0.177 1.00 91.62 89 ARG A C 1
ATOM 651 O O . ARG A 1 89 ? -9.446 -3.570 1.003 1.00 91.62 89 ARG A O 1
ATOM 658 N N . ALA A 1 90 ? -7.418 -3.774 0.070 1.00 93.12 90 ALA A N 1
ATOM 659 C CA . ALA A 1 90 ? -6.956 -4.806 0.991 1.00 93.12 90 ALA A CA 1
ATOM 660 C C . ALA A 1 90 ? -6.858 -4.269 2.423 1.00 93.12 90 ALA A C 1
ATOM 662 O O . ALA A 1 90 ? -7.295 -4.943 3.349 1.00 93.12 90 ALA A O 1
ATOM 663 N N . ALA A 1 91 ? -6.349 -3.047 2.591 1.00 94.31 91 ALA A N 1
ATOM 664 C CA . ALA A 1 91 ? -6.287 -2.403 3.890 1.00 94.31 91 ALA A CA 1
ATOM 665 C C . ALA A 1 91 ? -7.674 -2.139 4.462 1.00 94.31 91 ALA A C 1
ATOM 667 O O . ALA A 1 91 ? -7.898 -2.447 5.623 1.00 94.31 91 ALA A O 1
ATOM 668 N N . LEU A 1 92 ? -8.613 -1.632 3.658 1.00 92.88 92 LEU A N 1
ATOM 669 C CA . LEU A 1 92 ? -9.986 -1.411 4.113 1.00 92.88 92 LEU A CA 1
ATOM 670 C C . LEU A 1 92 ? -10.634 -2.675 4.668 1.00 92.88 92 LEU A C 1
ATOM 672 O O . LEU A 1 92 ? -11.219 -2.605 5.740 1.00 92.88 92 LEU A O 1
ATOM 676 N N . ARG A 1 93 ? -10.475 -3.823 3.996 1.00 93.31 93 ARG A N 1
ATOM 677 C CA . ARG A 1 93 ? -10.987 -5.106 4.505 1.00 93.31 93 ARG A CA 1
ATOM 678 C C . ARG A 1 93 ? -10.437 -5.424 5.895 1.00 93.31 93 ARG A C 1
ATOM 680 O O . ARG A 1 93 ? -11.210 -5.661 6.810 1.00 93.31 93 ARG A O 1
ATOM 687 N N . VAL A 1 94 ? -9.118 -5.320 6.070 1.00 95.00 94 VAL A N 1
ATOM 688 C CA . VAL A 1 94 ? -8.469 -5.545 7.374 1.00 95.00 94 VAL A CA 1
ATOM 689 C C . VAL A 1 94 ? -8.956 -4.547 8.429 1.00 95.00 94 VAL A C 1
ATOM 691 O O . VAL A 1 94 ? -9.133 -4.910 9.585 1.00 95.00 94 VAL A O 1
ATOM 694 N N . LEU A 1 95 ? -9.154 -3.281 8.054 1.00 94.19 95 LEU A N 1
ATOM 695 C CA . LEU A 1 95 ? -9.613 -2.239 8.973 1.00 94.19 95 LEU A CA 1
ATOM 696 C C . LEU A 1 95 ? -11.078 -2.414 9.385 1.00 94.19 95 LEU A C 1
ATOM 698 O O . LEU A 1 95 ? -11.414 -2.020 10.498 1.00 94.19 95 LEU A O 1
ATOM 702 N N . HIS A 1 96 ? -11.924 -2.981 8.519 1.00 93.12 96 HIS A N 1
ATOM 703 C CA . HIS A 1 96 ? -13.332 -3.287 8.807 1.00 93.12 96 HIS A CA 1
ATOM 704 C C . HIS A 1 96 ? -13.460 -4.411 9.843 1.00 93.12 96 HIS A C 1
ATOM 706 O O . HIS A 1 96 ? -14.262 -4.306 10.764 1.00 93.12 96 HIS A O 1
ATOM 712 N N . ASP A 1 97 ? -12.554 -5.391 9.799 1.00 93.62 97 ASP A N 1
ATOM 713 C CA . ASP A 1 97 ? -12.497 -6.500 10.763 1.00 93.62 97 ASP A CA 1
ATOM 714 C C . ASP A 1 97 ? -12.025 -6.085 12.176 1.00 93.62 97 ASP A C 1
ATOM 716 O O . ASP A 1 97 ? -12.062 -6.886 13.116 1.00 93.62 97 ASP A O 1
ATOM 720 N N . LEU A 1 98 ? -11.557 -4.844 12.363 1.00 93.56 98 LEU A N 1
ATOM 721 C CA . LEU A 1 98 ? -11.127 -4.357 13.675 1.00 93.56 98 LEU A CA 1
ATOM 722 C C . LEU A 1 98 ? -12.306 -3.941 14.562 1.00 93.56 98 LEU A C 1
ATOM 724 O O . LEU A 1 98 ? -13.294 -3.399 14.068 1.00 93.56 98 LEU A O 1
ATOM 728 N N . PRO A 1 99 ? -12.183 -4.084 15.898 1.00 90.94 99 PRO A N 1
ATOM 729 C CA . PRO A 1 99 ? -13.098 -3.432 16.824 1.00 90.94 99 PRO A CA 1
ATOM 730 C C . PRO A 1 99 ? -13.114 -1.919 16.588 1.00 90.94 99 PRO A C 1
ATOM 732 O O . PRO A 1 99 ? -12.069 -1.262 16.647 1.00 90.94 99 PRO A O 1
ATOM 735 N N . GLN A 1 100 ? -14.307 -1.384 16.332 1.00 88.69 100 GLN A N 1
ATOM 736 C CA . GLN A 1 100 ? -14.508 0.028 16.031 1.00 88.69 100 GLN A CA 1
ATOM 737 C C . GLN A 1 100 ? -14.880 0.829 17.291 1.00 88.69 100 GLN A C 1
ATOM 739 O O . GLN A 1 100 ? -15.636 0.330 18.127 1.00 88.69 100 GLN A O 1
ATOM 744 N N . PRO A 1 101 ? -14.402 2.079 17.421 1.00 91.44 101 PRO A N 1
ATOM 745 C CA . PRO A 1 101 ? -13.427 2.722 16.546 1.00 91.44 101 PRO A CA 1
ATOM 746 C C . PRO A 1 101 ? -11.989 2.273 16.861 1.00 91.44 101 PRO A C 1
ATOM 748 O O . PRO A 1 101 ? -11.618 2.084 18.023 1.00 91.44 101 PRO A O 1
ATOM 751 N N . PHE A 1 102 ? -11.131 2.170 15.847 1.00 92.25 102 PHE A N 1
ATOM 752 C CA . PHE A 1 102 ? -9.736 1.762 16.038 1.00 92.25 102 PHE A CA 1
ATOM 753 C C . PHE A 1 102 ? -8.777 2.953 16.182 1.00 92.25 102 PHE A C 1
ATOM 755 O O . PHE A 1 102 ? -9.040 4.076 15.750 1.00 92.25 102 PHE A O 1
ATOM 762 N N . THR A 1 103 ? -7.604 2.691 16.763 1.00 93.88 103 THR A N 1
ATOM 763 C CA . THR A 1 103 ? -6.483 3.643 16.812 1.00 93.88 103 THR A CA 1
ATOM 764 C C . THR A 1 103 ? -5.476 3.363 15.696 1.00 93.88 103 THR A C 1
ATOM 766 O O . THR A 1 103 ? -5.400 2.255 15.161 1.00 93.88 103 THR A O 1
ATOM 769 N N . VAL A 1 104 ? -4.612 4.336 15.385 1.00 93.50 104 VAL A N 1
ATOM 770 C CA . VAL A 1 104 ? -3.502 4.135 14.428 1.00 93.50 104 VAL A CA 1
ATOM 771 C C . VAL A 1 104 ? -2.583 2.980 14.854 1.00 93.50 104 VAL A C 1
ATOM 773 O O . VAL A 1 104 ? -2.063 2.268 13.999 1.00 93.50 104 VAL A O 1
ATOM 776 N N . GLY A 1 105 ? -2.392 2.769 16.163 1.00 94.31 105 GLY A N 1
ATOM 777 C CA . GLY A 1 105 ? -1.606 1.649 16.689 1.00 94.31 105 GLY A CA 1
ATOM 778 C C . GLY A 1 105 ? -2.221 0.291 16.344 1.00 94.31 105 GLY A C 1
ATOM 779 O O . GLY A 1 105 ? -1.512 -0.578 15.842 1.00 94.31 105 GLY A O 1
ATOM 780 N N . ARG A 1 106 ? -3.543 0.151 16.514 1.00 94.50 106 ARG A N 1
ATOM 781 C CA . ARG A 1 106 ? -4.284 -1.070 16.153 1.00 94.50 106 ARG A CA 1
ATOM 782 C C . ARG A 1 106 ? -4.284 -1.326 14.652 1.00 94.50 106 ARG A C 1
ATOM 784 O O . ARG A 1 106 ? -3.996 -2.440 14.235 1.00 94.50 106 ARG A O 1
ATOM 791 N N . ALA A 1 107 ? -4.506 -0.289 13.846 1.00 94.88 107 ALA A N 1
ATOM 792 C CA . ALA A 1 107 ? -4.395 -0.390 12.393 1.00 94.88 107 ALA A CA 1
ATOM 793 C C . ALA A 1 107 ? -2.993 -0.852 11.957 1.00 94.88 107 ALA A C 1
ATOM 795 O O . ALA A 1 107 ? -2.856 -1.703 11.085 1.00 94.88 107 ALA A O 1
ATOM 796 N N . ARG A 1 108 ? -1.938 -0.315 12.583 1.00 95.75 108 ARG A N 1
ATOM 797 C CA . ARG A 1 108 ? -0.545 -0.687 12.296 1.00 95.75 108 ARG A CA 1
ATOM 798 C C . ARG A 1 108 ? -0.276 -2.165 12.572 1.00 95.75 108 ARG A C 1
ATOM 800 O O . ARG A 1 108 ? 0.368 -2.816 11.758 1.00 95.75 108 ARG A O 1
ATOM 807 N N . GLU A 1 109 ? -0.736 -2.656 13.720 1.00 95.94 109 GLU A N 1
ATOM 808 C CA . GLU A 1 109 ? -0.598 -4.059 14.123 1.00 95.94 109 GLU A CA 1
ATOM 809 C C . GLU A 1 109 ? -1.360 -4.987 13.178 1.00 95.94 109 GLU A C 1
ATOM 811 O O . GLU A 1 109 ? -0.789 -5.956 12.692 1.00 95.94 109 GLU A O 1
ATOM 816 N N . ALA A 1 110 ? -2.609 -4.649 12.859 1.00 95.31 110 ALA A N 1
ATOM 817 C CA . ALA A 1 110 ? -3.462 -5.452 11.989 1.00 95.31 110 ALA A CA 1
ATOM 818 C C . ALA A 1 110 ? -2.938 -5.554 10.551 1.00 95.31 110 ALA A C 1
ATOM 820 O O . ALA A 1 110 ? -3.025 -6.604 9.925 1.00 95.31 110 ALA A O 1
ATOM 821 N N . LEU A 1 111 ? -2.373 -4.463 10.032 1.00 95.12 111 LEU A N 1
ATOM 822 C CA . LEU A 1 111 ? -1.818 -4.404 8.680 1.00 95.12 111 LEU A CA 1
ATOM 823 C C . LEU A 1 111 ? -0.379 -4.948 8.589 1.00 95.12 111 LEU A C 1
ATOM 825 O O . LEU A 1 111 ? 0.183 -4.922 7.500 1.00 95.12 111 LEU A O 1
ATOM 829 N N . ASP A 1 112 ? 0.260 -5.344 9.701 1.00 95.62 112 ASP A N 1
ATOM 830 C CA . ASP A 1 112 ? 1.716 -5.601 9.786 1.00 95.62 112 ASP A CA 1
ATOM 831 C C . ASP A 1 112 ? 2.556 -4.554 9.016 1.00 95.62 112 ASP A C 1
ATOM 833 O O . ASP A 1 112 ? 3.506 -4.838 8.280 1.00 95.62 112 ASP A O 1
ATOM 837 N N . ALA A 1 113 ? 2.163 -3.288 9.149 1.00 94.69 113 ALA A N 1
ATOM 838 C CA . ALA A 1 113 ? 2.734 -2.191 8.386 1.00 94.69 113 ALA A CA 1
ATOM 839 C C . ALA A 1 113 ? 3.633 -1.326 9.281 1.00 94.69 113 ALA A C 1
ATOM 841 O O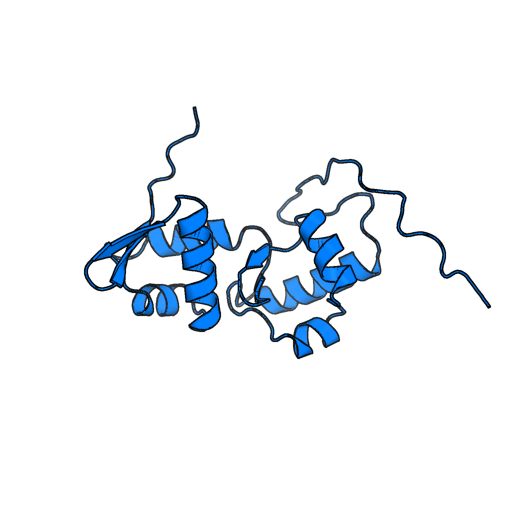 . ALA A 1 113 ? 3.343 -1.115 10.462 1.00 94.69 113 ALA A O 1
ATOM 842 N N . PRO A 1 114 ? 4.726 -0.746 8.759 1.00 94.25 114 PRO A N 1
ATOM 843 C CA . PRO A 1 114 ? 5.456 0.271 9.501 1.00 94.25 114 PRO A CA 1
ATOM 844 C C . PRO A 1 114 ? 4.582 1.521 9.667 1.00 94.25 114 PRO A C 1
ATOM 846 O O . PRO A 1 114 ? 3.824 1.891 8.770 1.00 94.25 114 PRO A O 1
ATOM 849 N N . ARG A 1 115 ? 4.740 2.234 10.792 1.00 94.19 115 ARG A N 1
ATOM 850 C CA . ARG A 1 115 ? 3.894 3.389 11.156 1.00 94.19 115 ARG A CA 1
ATOM 851 C C . ARG A 1 115 ? 3.769 4.432 10.039 1.00 94.19 115 ARG A C 1
ATOM 853 O O . ARG A 1 115 ? 2.675 4.943 9.823 1.00 94.19 115 ARG A O 1
ATOM 860 N N . ARG A 1 116 ? 4.860 4.720 9.313 1.00 94.94 116 ARG A N 1
ATOM 861 C CA . ARG A 1 116 ? 4.854 5.655 8.170 1.00 94.94 116 ARG A CA 1
ATOM 862 C C . ARG A 1 116 ? 3.861 5.230 7.081 1.00 94.94 116 ARG A C 1
ATOM 864 O O . ARG A 1 116 ? 3.130 6.065 6.566 1.00 94.94 116 ARG A O 1
ATOM 871 N N . VAL A 1 117 ? 3.808 3.930 6.777 1.00 95.88 117 VAL A N 1
ATOM 872 C CA . VAL A 1 117 ? 2.933 3.366 5.743 1.00 95.88 117 VAL A CA 1
ATOM 873 C C . VAL A 1 117 ? 1.501 3.322 6.241 1.00 95.88 117 VAL A C 1
ATOM 875 O O . VAL A 1 117 ? 0.613 3.757 5.521 1.00 95.88 117 VAL A O 1
ATOM 878 N N . THR A 1 118 ? 1.275 2.905 7.490 1.00 95.81 118 THR A N 1
ATOM 879 C CA . THR A 1 118 ? -0.061 2.938 8.103 1.00 95.81 118 THR A CA 1
ATOM 880 C C . THR A 1 118 ? -0.665 4.339 8.058 1.00 95.81 118 THR A C 1
ATOM 882 O O . THR A 1 118 ? -1.804 4.499 7.637 1.00 95.81 118 THR A O 1
ATOM 885 N N . ILE A 1 119 ? 0.090 5.367 8.458 1.00 94.50 119 ILE A N 1
ATOM 886 C CA . ILE A 1 119 ? -0.395 6.754 8.447 1.00 94.50 119 ILE A CA 1
ATOM 887 C C . ILE A 1 119 ? -0.698 7.207 7.017 1.00 94.50 119 ILE A C 1
ATOM 889 O O . ILE A 1 119 ? -1.799 7.691 6.770 1.00 94.50 119 ILE A O 1
ATOM 893 N N . ALA A 1 120 ? 0.228 6.996 6.075 1.00 95.50 120 ALA A N 1
ATOM 894 C CA . ALA A 1 120 ? 0.044 7.396 4.681 1.00 95.50 120 ALA A CA 1
ATOM 895 C C . ALA A 1 120 ? -1.161 6.699 4.022 1.00 95.50 120 ALA A C 1
ATOM 897 O O . ALA A 1 120 ? -1.893 7.311 3.244 1.00 95.50 120 ALA A O 1
ATOM 898 N N . LEU A 1 121 ? -1.399 5.431 4.366 1.00 95.00 121 LEU A N 1
ATOM 899 C CA . LEU A 1 121 ? -2.534 4.649 3.888 1.00 95.00 121 LEU A CA 1
ATOM 900 C C . LEU A 1 121 ? -3.852 5.150 4.484 1.00 95.00 121 LEU A C 1
ATOM 902 O O . LEU A 1 121 ? -4.788 5.420 3.742 1.00 95.00 121 LEU A O 1
ATOM 906 N N . LEU A 1 122 ? -3.911 5.370 5.799 1.00 94.00 122 LEU A N 1
ATOM 907 C CA . LEU A 1 122 ? -5.089 5.943 6.457 1.00 94.00 122 LEU A CA 1
ATOM 908 C C . LEU A 1 122 ? -5.394 7.369 5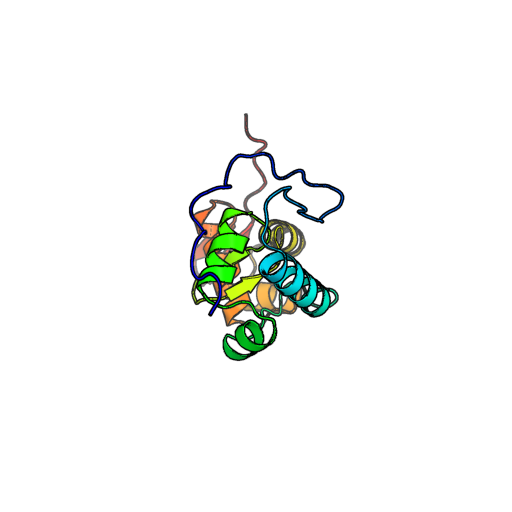.967 1.00 94.00 122 LEU A C 1
ATOM 910 O O . LEU A 1 122 ? -6.548 7.776 5.916 1.00 94.00 122 LEU A O 1
ATOM 914 N N . GLU A 1 123 ? -4.380 8.157 5.614 1.00 93.31 123 GLU A N 1
ATOM 915 C CA . GLU A 1 123 ? -4.558 9.473 4.989 1.00 93.31 123 GLU A CA 1
ATOM 916 C C . GLU A 1 123 ? -5.067 9.383 3.555 1.00 93.31 123 GLU A C 1
ATOM 918 O O . GLU A 1 123 ? -5.887 10.201 3.139 1.00 93.31 123 GLU A O 1
ATOM 923 N N . HIS A 1 124 ? -4.594 8.401 2.791 1.00 93.19 124 HIS A N 1
ATOM 924 C CA . HIS A 1 124 ? -5.114 8.124 1.460 1.00 93.19 124 HIS A CA 1
ATOM 925 C C . HIS A 1 124 ? -6.589 7.717 1.517 1.00 93.19 124 HIS A C 1
ATOM 927 O O . HIS A 1 124 ? -7.401 8.342 0.841 1.00 93.19 124 HIS A O 1
ATOM 933 N N . LEU A 1 125 ? -6.946 6.768 2.386 1.00 92.25 125 LEU A N 1
ATOM 934 C CA . LEU A 1 125 ? -8.327 6.317 2.568 1.00 92.25 125 LEU A CA 1
ATOM 935 C C . LEU A 1 125 ? -9.236 7.443 3.065 1.00 92.25 125 LEU A C 1
ATOM 937 O O . LEU A 1 125 ? -10.335 7.622 2.549 1.00 92.25 125 LEU A O 1
ATOM 941 N N . HIS A 1 126 ? -8.757 8.269 3.995 1.00 90.50 126 HIS A N 1
ATOM 942 C CA . HIS A 1 126 ? -9.515 9.423 4.467 1.00 90.50 126 HIS A CA 1
ATOM 943 C C . HIS A 1 126 ? -9.801 10.433 3.351 1.00 90.50 126 HIS A C 1
ATOM 945 O O . HIS A 1 126 ? -10.935 10.873 3.200 1.00 90.50 126 HIS A O 1
ATOM 951 N N . ARG A 1 127 ? -8.807 10.757 2.512 1.00 89.56 127 ARG A N 1
ATOM 952 C CA . ARG A 1 127 ? -9.018 11.647 1.356 1.00 89.56 127 ARG A CA 1
ATOM 953 C C . ARG A 1 127 ? -9.971 11.066 0.313 1.00 89.56 127 ARG A C 1
ATOM 955 O O . ARG A 1 127 ? -10.559 11.828 -0.443 1.00 89.56 127 ARG A O 1
ATOM 962 N N . GLN A 1 128 ? -10.104 9.744 0.264 1.00 88.19 128 GLN A N 1
ATOM 963 C CA . GLN A 1 128 ? -11.066 9.052 -0.591 1.00 88.19 128 GLN A CA 1
ATOM 964 C C . GLN A 1 128 ? -12.459 8.927 0.049 1.00 88.19 128 GLN A C 1
ATOM 966 O O . GLN A 1 128 ? -13.322 8.305 -0.559 1.00 88.19 128 GLN A O 1
ATOM 971 N N . GLY A 1 129 ? -12.679 9.461 1.259 1.00 88.44 129 GLY A N 1
ATOM 972 C CA . GLY A 1 129 ? -13.945 9.302 1.983 1.00 88.44 129 GLY A CA 1
ATOM 973 C C . GLY A 1 129 ? -14.202 7.866 2.441 1.00 88.44 129 GLY A C 1
ATOM 974 O O . GLY A 1 129 ? -15.343 7.458 2.554 1.00 88.44 129 GLY A O 1
ATOM 975 N N . ARG A 1 130 ? -13.141 7.075 2.643 1.00 88.00 130 ARG A N 1
ATOM 976 C CA . ARG A 1 130 ? -13.215 5.650 3.015 1.00 88.00 130 ARG A CA 1
ATOM 977 C C . ARG A 1 130 ? -12.888 5.376 4.482 1.00 88.00 130 ARG A C 1
ATOM 979 O O . ARG A 1 130 ? -13.022 4.253 4.954 1.00 88.00 130 ARG A O 1
ATOM 986 N N . THR A 1 131 ? -12.408 6.386 5.199 1.00 82.75 131 THR A N 1
ATOM 987 C CA . THR A 1 131 ? -12.215 6.339 6.652 1.00 82.75 131 THR A CA 1
ATOM 988 C C . THR A 1 131 ? -12.484 7.715 7.236 1.00 82.75 131 THR A C 1
ATOM 990 O O . THR A 1 131 ? -11.947 8.704 6.725 1.00 82.75 131 THR A O 1
ATOM 993 N N . GLU A 1 132 ? -13.195 7.783 8.352 1.00 87.44 132 GLU A N 1
ATOM 994 C CA . GLU A 1 132 ? -13.441 9.022 9.086 1.00 87.44 132 GLU A CA 1
ATOM 995 C C . GLU A 1 132 ? -12.459 9.170 10.263 1.00 87.44 132 GLU A C 1
ATOM 997 O O . GLU A 1 132 ? -12.018 8.186 10.868 1.00 87.44 132 GLU A O 1
ATOM 1002 N N . ARG A 1 133 ? -12.069 10.413 10.580 1.00 86.12 133 ARG A N 1
ATOM 1003 C CA . ARG A 1 133 ? -11.304 10.732 11.794 1.00 86.12 133 ARG A CA 1
ATOM 1004 C C . ARG A 1 133 ? -12.272 11.182 12.884 1.00 86.12 133 ARG A C 1
ATOM 1006 O O . ARG A 1 133 ? -12.948 12.188 12.715 1.00 86.12 133 ARG A O 1
ATOM 1013 N N . LEU A 1 134 ? -12.254 10.483 14.010 1.00 83.88 134 LEU A N 1
ATOM 1014 C CA . LEU A 1 134 ? -13.023 10.803 15.208 1.00 83.88 134 LEU A CA 1
ATOM 1015 C C . LEU A 1 134 ? -12.147 11.550 16.238 1.00 83.88 134 LEU A C 1
ATOM 1017 O O . LEU A 1 134 ? -10.919 11.627 16.072 1.00 83.88 134 LEU A O 1
ATOM 1021 N N . PRO A 1 135 ? -12.744 12.105 17.312 1.00 83.38 135 PRO A N 1
ATOM 1022 C CA . PRO A 1 135 ? -11.995 12.672 18.431 1.00 83.38 135 PRO A CA 1
ATOM 1023 C C . PRO A 1 135 ? -10.982 11.688 19.036 1.00 83.38 135 PRO A C 1
ATOM 1025 O O . PRO A 1 135 ? -11.047 10.477 18.826 1.00 83.38 135 PRO A O 1
ATOM 1028 N N . GLU A 1 136 ? -10.011 12.224 19.779 1.00 80.75 136 GLU A N 1
ATOM 1029 C CA . GLU A 1 136 ? -9.009 11.436 20.523 1.00 80.75 136 GLU A CA 1
ATOM 1030 C C . GLU A 1 136 ? -8.137 10.505 19.646 1.00 80.75 136 GLU A C 1
ATOM 1032 O O . GLU A 1 136 ? -7.455 9.605 20.129 1.00 80.75 136 GLU A O 1
ATOM 1037 N N . GLY A 1 137 ? -8.090 10.754 18.331 1.00 79.25 137 GLY A N 1
ATOM 1038 C CA . GLY A 1 137 ? -7.254 10.003 17.388 1.00 79.25 137 GLY A CA 1
ATOM 1039 C C . GLY A 1 137 ? -7.844 8.660 16.946 1.00 79.25 137 GLY A C 1
ATOM 1040 O O . GLY A 1 137 ? -7.140 7.873 16.299 1.00 79.25 137 GLY A O 1
ATOM 1041 N N . HIS A 1 138 ? -9.115 8.419 17.267 1.00 83.50 138 HIS A N 1
ATOM 1042 C CA . HIS A 1 138 ? -9.890 7.270 16.816 1.00 83.50 138 HIS A CA 1
ATOM 1043 C C . HIS A 1 138 ? -10.335 7.412 15.358 1.00 83.50 138 HIS A C 1
ATOM 1045 O O . HIS A 1 138 ? -10.374 8.511 14.797 1.00 83.50 138 HIS A O 1
ATOM 1051 N N . ARG A 1 139 ? -10.627 6.281 14.714 1.00 90.06 139 ARG A N 1
ATOM 1052 C CA . ARG A 1 139 ? -11.059 6.210 13.315 1.00 90.06 139 ARG A CA 1
ATOM 1053 C C . ARG A 1 139 ? -12.043 5.069 13.108 1.00 90.06 139 ARG A C 1
ATOM 1055 O O . ARG A 1 139 ? -11.982 4.076 13.830 1.00 90.06 139 ARG A O 1
ATOM 1062 N N . VAL A 1 140 ? -12.880 5.215 12.091 1.00 87.81 140 VAL A N 1
ATOM 1063 C CA . VAL A 1 140 ? -13.782 4.170 11.594 1.00 87.81 140 VAL A CA 1
ATOM 1064 C C . VAL A 1 140 ? -13.625 4.043 10.077 1.00 87.81 140 VAL A C 1
ATOM 1066 O O . VAL A 1 140 ? -13.341 5.052 9.417 1.00 87.81 140 VAL A O 1
ATOM 1069 N N . PRO A 1 141 ? -13.723 2.832 9.502 1.00 85.19 141 PRO A N 1
ATOM 1070 C CA . PRO A 1 141 ? -13.895 2.675 8.071 1.00 85.19 141 PRO A CA 1
ATOM 1071 C C . PRO A 1 141 ? -15.308 3.132 7.712 1.00 85.19 141 PRO A C 1
ATOM 1073 O O . PRO A 1 141 ? -16.252 2.884 8.457 1.00 85.19 141 PRO A O 1
ATOM 1076 N N . GLU A 1 142 ? -15.437 3.820 6.587 1.00 82.44 142 GLU A N 1
ATOM 1077 C CA . GLU A 1 142 ? -16.753 4.098 6.017 1.00 82.44 142 GLU A CA 1
ATOM 1078 C C . GLU A 1 142 ? -17.273 2.809 5.384 1.00 82.44 142 GLU A C 1
ATOM 1080 O O . GLU A 1 142 ? -16.516 2.107 4.699 1.00 82.44 142 GLU A O 1
ATOM 1085 N N . ASP A 1 143 ? -18.545 2.488 5.616 1.00 67.44 143 ASP A N 1
ATOM 1086 C CA . ASP A 1 143 ? -19.194 1.420 4.867 1.00 67.44 143 ASP A CA 1
ATOM 1087 C C . ASP A 1 143 ? -19.162 1.799 3.385 1.00 67.44 143 ASP A C 1
ATOM 1089 O O . ASP A 1 143 ? -19.412 2.950 3.018 1.00 67.44 143 ASP A O 1
ATOM 1093 N N . GLU A 1 144 ? -18.794 0.847 2.522 1.00 51.47 144 GLU A N 1
ATOM 1094 C CA . GLU A 1 144 ? -18.802 1.060 1.077 1.00 51.47 144 GLU A CA 1
ATOM 1095 C C . GLU A 1 144 ? -20.254 1.335 0.673 1.00 51.47 144 GLU A C 1
ATOM 1097 O O . GLU A 1 144 ? -21.027 0.405 0.460 1.00 51.47 144 GLU A O 1
ATOM 1102 N N . GLN A 1 145 ? -20.655 2.614 0.635 1.00 43.59 145 GLN A N 1
ATOM 1103 C CA . GLN A 1 145 ? -21.930 3.004 0.051 1.00 43.59 145 GLN A CA 1
ATOM 1104 C C . GLN A 1 145 ? -21.887 2.479 -1.385 1.00 43.59 145 GLN A C 1
ATOM 1106 O O . GLN A 1 145 ? -20.988 2.883 -2.136 1.00 43.59 145 GLN A O 1
ATOM 1111 N N . PRO A 1 146 ? -22.772 1.540 -1.769 1.00 39.81 146 PRO A N 1
ATOM 1112 C CA . PRO A 1 146 ? -22.837 1.102 -3.148 1.00 39.81 146 PRO A CA 1
ATOM 1113 C C . PRO A 1 146 ? -23.135 2.352 -3.969 1.00 39.81 146 PRO A C 1
ATOM 1115 O O . PRO A 1 146 ? -24.160 2.998 -3.767 1.00 39.81 146 PRO A O 1
ATOM 1118 N N . GLY A 1 147 ? -22.173 2.744 -4.806 1.00 41.03 147 GLY A N 1
ATOM 1119 C CA . GLY A 1 147 ? -22.350 3.858 -5.723 1.00 41.03 147 GLY A CA 1
ATOM 1120 C C . GLY A 1 147 ? -23.585 3.598 -6.577 1.00 41.03 147 GLY A C 1
ATOM 1121 O O . GLY A 1 147 ? -23.675 2.534 -7.193 1.00 41.03 147 GLY A O 1
ATOM 1122 N N . ASP A 1 148 ? -24.508 4.555 -6.522 1.00 34.00 148 ASP A N 1
ATOM 1123 C CA . ASP A 1 148 ? -25.698 4.704 -7.366 1.00 34.00 148 ASP A CA 1
ATOM 1124 C C . ASP A 1 148 ? -25.353 4.585 -8.865 1.00 34.00 148 ASP A C 1
ATOM 1126 O O . ASP A 1 148 ? -24.324 5.176 -9.289 1.00 34.00 148 ASP A O 1
#

InterPro domains:
  IPR015191 Elongation factor SelB, fourth winged-helix domain [PF09107] (97-139)
  IPR036388 Winged helix-like DNA-binding domain superfamily [G3DSA:1.10.10.10] (87-140)